Protein AF-A0A183DFH4-F1 (afdb_monomer)

Mean predicted aligned error: 12.63 Å

Radius of gyration: 21.5 Å; Cα contacts (8 Å, |Δi|>4): 103; chains: 1; bounding box: 37×57×55 Å

Structure (mmCIF, N/CA/C/O backbone):
data_AF-A0A183DFH4-F1
#
_entry.id   AF-A0A183DFH4-F1
#
loop_
_atom_site.group_PDB
_atom_site.id
_atom_site.type_symbol
_atom_site.label_atom_id
_atom_site.label_alt_id
_atom_site.label_comp_id
_atom_site.label_asym_id
_atom_site.label_entity_id
_atom_site.label_seq_id
_atom_site.pdbx_PDB_ins_code
_atom_site.Cartn_x
_atom_site.Cartn_y
_atom_site.Cartn_z
_atom_site.occupancy
_atom_site.B_iso_or_equiv
_atom_site.auth_seq_id
_atom_site.auth_comp_id
_atom_site.auth_asym_id
_atom_site.auth_atom_id
_atom_site.pdbx_PDB_model_num
ATOM 1 N N . MET A 1 1 ? -21.128 7.528 -13.779 1.00 50.25 1 MET A N 1
ATOM 2 C CA . MET A 1 1 ? -20.404 6.701 -12.788 1.00 50.25 1 MET A CA 1
ATOM 3 C C . MET A 1 1 ? -19.665 7.667 -11.880 1.00 50.25 1 MET A C 1
ATOM 5 O O . MET A 1 1 ? -19.019 8.556 -12.415 1.00 50.25 1 MET A O 1
ATOM 9 N N . GLY A 1 2 ? -19.874 7.606 -10.564 1.00 64.25 2 GLY A N 1
ATOM 10 C CA . GLY A 1 2 ? -19.290 8.585 -9.640 1.00 64.25 2 GLY A CA 1
ATOM 11 C C . GLY A 1 2 ? -17.823 8.266 -9.368 1.00 64.25 2 GLY A C 1
ATOM 12 O O . GLY A 1 2 ? -17.523 7.145 -8.965 1.00 64.25 2 GLY A O 1
ATOM 13 N N . GLY A 1 3 ? -16.929 9.222 -9.624 1.00 70.44 3 GLY A N 1
ATOM 14 C CA . GLY A 1 3 ? -15.569 9.197 -9.084 1.00 70.44 3 GLY A CA 1
ATOM 15 C C . GLY A 1 3 ? -15.601 9.493 -7.584 1.00 70.44 3 GLY A C 1
ATOM 16 O O . GLY A 1 3 ? -16.522 10.151 -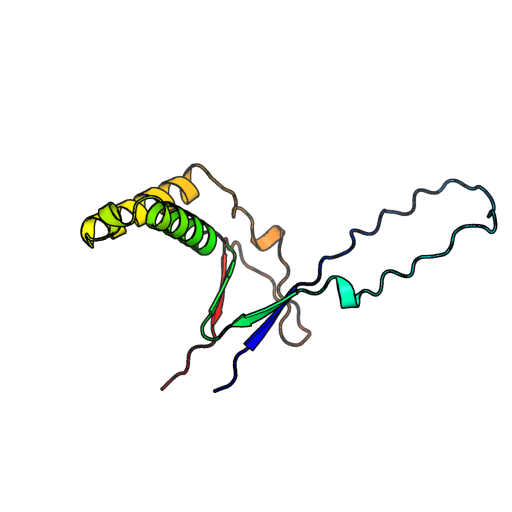7.102 1.00 70.44 3 GLY A O 1
ATOM 17 N N . TRP A 1 4 ? -14.630 8.967 -6.848 1.00 82.25 4 TRP A N 1
ATOM 18 C CA . TRP A 1 4 ? -14.535 9.101 -5.397 1.00 82.25 4 TRP A CA 1
ATOM 19 C C . TRP A 1 4 ? -13.393 10.061 -5.111 1.00 82.25 4 TRP A C 1
ATOM 21 O O . TRP A 1 4 ? -12.351 9.993 -5.763 1.00 82.25 4 TRP A O 1
ATOM 31 N N . ALA A 1 5 ? -13.591 10.974 -4.171 1.00 84.69 5 ALA A N 1
ATOM 32 C CA . ALA A 1 5 ? -12.564 11.926 -3.795 1.00 84.69 5 ALA A CA 1
ATOM 33 C C . ALA A 1 5 ? -11.799 11.416 -2.580 1.00 84.69 5 ALA A C 1
ATOM 35 O O . ALA A 1 5 ? -12.405 11.035 -1.581 1.00 84.69 5 ALA A O 1
ATOM 36 N N . VAL A 1 6 ? -10.475 11.446 -2.661 1.00 83.88 6 VAL A N 1
ATOM 37 C CA . VAL A 1 6 ? -9.609 11.351 -1.488 1.00 83.88 6 VAL A CA 1
ATOM 38 C C . VAL A 1 6 ? -9.108 12.752 -1.192 1.00 83.88 6 VAL A C 1
ATOM 40 O O . VAL A 1 6 ? -8.554 13.408 -2.075 1.00 83.88 6 VAL A O 1
ATOM 43 N N . VAL A 1 7 ? -9.349 13.207 0.032 1.00 85.75 7 VAL A N 1
ATOM 44 C CA . VAL A 1 7 ? -8.897 14.505 0.529 1.00 85.75 7 VAL A CA 1
ATOM 45 C C . VAL A 1 7 ? -7.758 14.250 1.500 1.00 85.75 7 VAL A C 1
ATOM 47 O O . VAL A 1 7 ? -7.902 13.468 2.439 1.00 85.75 7 VAL A O 1
ATOM 50 N N . PHE A 1 8 ? -6.620 14.883 1.254 1.00 85.44 8 PHE A N 1
ATOM 51 C CA . PHE A 1 8 ? -5.491 14.875 2.167 1.00 85.44 8 PHE A CA 1
ATOM 52 C C . PHE A 1 8 ? -5.511 16.172 2.959 1.00 85.44 8 PHE A C 1
ATOM 54 O O . PHE A 1 8 ? -5.534 17.253 2.371 1.00 85.44 8 PHE A O 1
ATOM 61 N N . HIS A 1 9 ? -5.484 16.036 4.278 1.00 83.75 9 HIS A N 1
ATOM 62 C CA . HIS A 1 9 ? -5.268 17.130 5.209 1.00 83.75 9 HIS A CA 1
ATOM 63 C C . HIS A 1 9 ? -3.848 16.980 5.751 1.00 83.75 9 HIS A C 1
ATOM 65 O O . HIS A 1 9 ? -3.507 15.925 6.290 1.00 83.75 9 HIS A O 1
ATOM 71 N N . GLU A 1 10 ? -3.007 17.992 5.567 1.00 77.06 10 GLU A N 1
ATOM 72 C CA . GLU A 1 10 ? -1.726 18.046 6.263 1.00 77.06 10 GLU A CA 1
ATOM 73 C C . GLU A 1 10 ? -2.010 18.464 7.708 1.00 77.06 10 GLU A C 1
ATOM 75 O O . GLU A 1 10 ? -2.574 19.525 7.963 1.00 77.06 10 GLU A O 1
ATOM 80 N N . GLU A 1 11 ? -1.724 17.584 8.664 1.00 65.81 11 GLU A N 1
ATOM 81 C CA . GLU A 1 11 ? -1.931 17.908 10.071 1.00 65.81 11 GLU A CA 1
ATOM 82 C C . GLU A 1 11 ? -0.829 18.887 10.507 1.00 65.81 11 GLU A C 1
ATOM 84 O O . GLU A 1 11 ? 0.352 18.524 10.558 1.00 65.81 11 GLU A O 1
ATOM 89 N N . GLU A 1 12 ? -1.190 20.138 10.817 1.00 58.03 12 GLU A N 1
ATOM 90 C CA . GLU A 1 12 ? -0.278 21.064 11.489 1.00 58.03 12 GLU A CA 1
ATOM 91 C C . GLU A 1 12 ? 0.102 20.459 12.842 1.00 58.03 12 GLU A C 1
ATOM 93 O O . GLU A 1 12 ? -0.670 20.468 13.802 1.00 58.03 12 GLU A O 1
ATOM 98 N N . ARG A 1 13 ? 1.315 19.908 12.920 1.00 55.47 13 ARG A N 1
ATOM 99 C CA . ARG A 1 13 ? 1.873 19.325 14.140 1.00 55.47 13 ARG A CA 1
ATOM 100 C C . ARG A 1 13 ? 1.946 20.403 15.223 1.00 55.47 13 ARG A C 1
ATOM 102 O O . ARG A 1 13 ? 2.914 21.160 15.291 1.00 55.47 13 ARG A O 1
ATOM 109 N N . THR A 1 14 ? 0.919 20.483 16.063 1.00 44.34 14 THR A N 1
ATOM 110 C CA . THR A 1 14 ? 0.813 21.499 17.109 1.00 44.34 14 THR A CA 1
ATOM 111 C C . THR A 1 14 ? 1.976 21.317 18.085 1.00 44.34 14 THR A C 1
ATOM 113 O O . THR A 1 14 ? 2.155 20.247 18.672 1.00 44.34 14 THR A O 1
ATOM 116 N N . GLN A 1 15 ? 2.823 22.340 18.223 1.00 37.00 15 GLN A N 1
ATOM 117 C CA . GLN A 1 15 ? 3.917 22.326 19.194 1.00 37.00 15 GLN A CA 1
ATOM 118 C C . GLN A 1 15 ? 3.341 22.190 20.617 1.00 37.00 15 GLN A C 1
ATOM 120 O O . GLN A 1 15 ? 2.336 22.835 20.924 1.00 37.00 15 GLN A O 1
ATOM 125 N N . PRO A 1 16 ? 3.945 21.384 21.511 1.00 37.50 16 PRO A N 1
ATOM 126 C CA . PRO A 1 16 ? 3.507 21.326 22.900 1.00 37.50 16 PRO A CA 1
ATOM 127 C C . PRO A 1 16 ? 3.718 22.689 23.588 1.00 37.50 16 PRO A C 1
ATOM 129 O O . PRO A 1 16 ? 4.702 23.376 23.292 1.00 37.50 16 PRO A O 1
ATOM 132 N N . PRO A 1 17 ? 2.839 23.088 24.528 1.00 42.06 17 PRO A N 1
ATOM 133 C CA . PRO A 1 17 ? 2.962 24.361 25.224 1.00 42.06 17 PRO A CA 1
ATOM 134 C C . PRO A 1 17 ? 4.182 24.308 26.145 1.00 42.06 17 PRO A C 1
ATOM 136 O O . PRO A 1 17 ? 4.140 23.742 27.238 1.00 42.06 17 PRO A O 1
ATOM 139 N N . THR A 1 18 ? 5.295 24.890 25.703 1.00 36.50 18 THR A N 1
ATOM 140 C CA . THR A 1 18 ? 6.446 25.100 26.582 1.00 36.50 18 THR A CA 1
ATOM 141 C C . THR A 1 18 ? 6.139 26.330 27.426 1.00 36.50 18 THR A C 1
ATOM 143 O O . THR A 1 18 ? 6.139 27.455 26.934 1.00 36.50 18 THR A O 1
ATOM 146 N N . ALA A 1 19 ? 5.807 26.105 28.696 1.00 45.66 19 ALA A N 1
ATOM 147 C CA . ALA A 1 19 ? 5.598 27.156 29.677 1.00 45.66 19 ALA A CA 1
ATOM 148 C C . ALA A 1 19 ? 6.878 27.991 29.853 1.00 45.66 19 ALA A C 1
ATOM 150 O O . ALA A 1 19 ? 7.888 27.484 30.336 1.00 45.66 19 ALA A O 1
ATOM 151 N N . SER A 1 20 ? 6.824 29.269 29.481 1.00 38.66 20 SER A N 1
ATOM 152 C CA . SER A 1 20 ? 7.751 30.310 29.935 1.00 38.66 20 SER A CA 1
ATOM 153 C C . SER A 1 20 ? 7.168 31.685 29.608 1.00 38.66 20 SER A C 1
ATOM 155 O O . SER A 1 20 ? 7.112 32.103 28.457 1.00 38.66 20 SER A O 1
ATOM 157 N N . SER A 1 21 ? 6.723 32.364 30.654 1.00 42.22 21 SER A N 1
ATOM 158 C CA . SER A 1 21 ? 6.114 33.689 30.709 1.00 42.22 21 SER A CA 1
ATOM 159 C C . SER A 1 21 ? 6.927 34.793 30.016 1.00 42.22 21 SER A C 1
ATOM 161 O O . SER A 1 21 ? 8.062 34.997 30.428 1.00 42.22 21 SER A O 1
ATOM 163 N N . VAL A 1 22 ? 6.328 35.558 29.087 1.00 37.44 22 VAL A N 1
ATOM 164 C CA . VAL A 1 22 ? 6.560 37.008 28.848 1.00 37.44 22 VAL A CA 1
ATOM 165 C C . VAL A 1 22 ? 5.309 37.604 28.162 1.00 37.44 22 VAL A C 1
ATOM 167 O O . VAL A 1 22 ? 4.743 36.988 27.266 1.00 37.44 22 VAL A O 1
ATOM 170 N N . GLU A 1 23 ? 4.866 38.776 28.625 1.00 34.97 23 GLU A N 1
ATOM 171 C CA . GLU A 1 23 ? 3.680 39.551 28.199 1.00 34.97 23 GLU A CA 1
ATOM 172 C C . GLU A 1 23 ? 3.699 40.057 26.728 1.00 34.97 23 GLU A C 1
ATOM 174 O O . GLU A 1 23 ? 4.768 40.102 26.113 1.00 34.97 23 GLU A O 1
ATOM 179 N N . PRO A 1 24 ? 2.538 40.438 26.137 1.00 41.56 24 PRO A N 1
ATOM 180 C CA . PRO A 1 24 ? 2.366 40.553 24.687 1.00 41.56 24 PRO A CA 1
ATOM 181 C C . PRO A 1 24 ? 2.812 41.911 24.117 1.00 41.56 24 PRO A C 1
ATOM 183 O O . PRO A 1 24 ? 2.520 42.967 24.673 1.00 41.56 24 PRO A O 1
ATOM 186 N N . SER A 1 25 ? 3.465 41.882 22.951 1.00 32.59 25 SER A N 1
ATOM 187 C CA . SER A 1 25 ? 3.728 43.060 22.103 1.00 32.59 25 SER A CA 1
ATOM 188 C C . SER A 1 25 ? 2.695 43.105 20.962 1.00 32.59 25 SER A C 1
ATOM 190 O O . SER A 1 25 ? 2.423 42.047 20.390 1.00 32.59 25 SER A O 1
ATOM 192 N N . PRO A 1 26 ? 2.099 44.261 20.607 1.00 46.47 26 PRO A N 1
ATOM 193 C CA . PRO A 1 26 ? 0.921 44.313 19.747 1.00 46.47 26 PRO A CA 1
ATOM 194 C C . PRO A 1 26 ? 1.290 44.563 18.281 1.00 46.47 26 PRO A C 1
ATOM 196 O O . PRO A 1 26 ? 0.770 45.493 17.700 1.00 46.47 26 PRO A O 1
ATOM 199 N N . ASP A 1 27 ? 2.180 43.777 17.677 1.00 37.50 27 ASP A N 1
ATOM 200 C CA . ASP A 1 27 ? 2.513 43.926 16.248 1.00 37.50 27 ASP A CA 1
ATOM 201 C C . ASP A 1 27 ? 2.896 42.571 15.644 1.00 37.50 27 ASP A C 1
ATOM 203 O O . ASP A 1 27 ? 4.026 42.315 15.229 1.00 37.50 27 ASP A O 1
ATOM 207 N N . THR A 1 28 ? 1.956 41.635 15.624 1.00 36.16 28 THR A N 1
ATOM 208 C CA . THR A 1 28 ? 2.052 40.496 14.711 1.00 36.16 28 THR A CA 1
ATOM 209 C C . THR A 1 28 ? 0.673 40.281 14.138 1.00 36.16 28 THR A C 1
ATOM 211 O O . THR A 1 28 ? -0.220 39.765 14.808 1.00 36.16 28 THR A O 1
ATOM 214 N N . GLU A 1 29 ? 0.502 40.744 12.902 1.00 37.12 29 GLU A N 1
ATOM 215 C CA . GLU A 1 29 ? -0.571 40.317 12.021 1.00 37.12 29 GLU A CA 1
ATOM 216 C C . GLU A 1 29 ? -0.613 38.789 12.081 1.00 37.12 29 GLU A C 1
ATOM 218 O O . GLU A 1 29 ? 0.264 38.098 11.560 1.00 37.12 29 GLU A O 1
ATOM 223 N N . GLN A 1 30 ? -1.596 38.260 12.812 1.00 38.97 30 GLN A N 1
ATOM 224 C CA . GLN A 1 30 ? -1.955 36.857 12.751 1.00 38.97 30 GLN A CA 1
ATOM 225 C C . GLN A 1 30 ? -2.427 36.624 11.323 1.00 38.97 30 GLN A C 1
ATOM 227 O O . GLN A 1 30 ? -3.588 36.850 10.985 1.00 38.97 30 GLN A O 1
ATOM 232 N N . MET A 1 31 ? -1.488 36.225 10.469 1.00 34.53 31 MET A N 1
ATOM 233 C CA . MET A 1 31 ? -1.779 35.598 9.199 1.00 34.53 31 MET A CA 1
ATOM 234 C C . MET A 1 31 ? -2.540 34.323 9.551 1.00 34.53 31 MET A C 1
ATOM 236 O O . MET A 1 31 ? -1.945 33.300 9.876 1.00 34.53 31 MET A O 1
ATOM 240 N N . MET A 1 32 ? -3.867 34.438 9.615 1.00 35.38 32 MET A N 1
ATOM 241 C CA . MET A 1 32 ? -4.769 33.308 9.750 1.00 35.38 32 MET A CA 1
ATOM 242 C C . MET A 1 32 ? -4.490 32.405 8.551 1.00 35.38 32 MET A C 1
ATOM 244 O O . MET A 1 32 ? -4.886 32.725 7.431 1.00 35.38 32 MET A O 1
ATOM 248 N N . SER A 1 33 ? -3.748 31.318 8.757 1.00 42.88 33 SER A N 1
ATOM 249 C CA . SER A 1 33 ? -3.697 30.234 7.787 1.00 42.88 33 SER A CA 1
ATOM 250 C C . SER A 1 33 ? -5.103 29.645 7.734 1.00 42.88 33 SER A C 1
ATOM 252 O O . SER A 1 33 ? -5.604 29.105 8.718 1.00 42.88 33 SER A O 1
ATOM 254 N N . ASN A 1 34 ? -5.789 29.831 6.605 1.00 48.75 34 ASN A N 1
ATOM 255 C CA . ASN A 1 34 ? -7.080 29.200 6.380 1.00 48.75 34 ASN A CA 1
ATOM 256 C C . ASN A 1 34 ? -6.818 27.687 6.221 1.00 48.75 34 ASN A C 1
ATOM 258 O O . ASN A 1 34 ? -6.105 27.307 5.291 1.00 48.75 34 ASN A O 1
ATOM 262 N N . PRO A 1 35 ? -7.346 26.806 7.091 1.00 53.31 35 PRO A N 1
ATOM 263 C CA . PRO A 1 35 ? -7.073 25.363 7.031 1.00 53.31 35 PRO A CA 1
ATOM 264 C C . PRO A 1 35 ? -7.583 24.699 5.739 1.00 53.31 35 PRO A C 1
ATOM 266 O O . PRO A 1 35 ? -7.219 23.567 5.430 1.00 53.31 35 PRO A O 1
ATOM 269 N N . GLU A 1 36 ? -8.402 25.407 4.959 1.00 53.69 36 GLU A N 1
ATOM 270 C CA . GLU A 1 36 ? -8.882 24.971 3.648 1.00 53.69 36 GLU A CA 1
ATOM 271 C C . GLU A 1 36 ? -7.779 24.998 2.568 1.00 53.69 36 GLU A C 1
ATOM 273 O O . GLU A 1 36 ? -7.820 24.181 1.646 1.00 53.69 36 GLU A O 1
ATOM 278 N N . ASP A 1 37 ? -6.752 25.851 2.705 1.00 54.72 37 ASP A N 1
ATOM 279 C CA . ASP A 1 37 ? -5.700 26.034 1.686 1.00 54.72 37 ASP A CA 1
ATOM 280 C C . ASP A 1 37 ? -4.633 24.920 1.673 1.00 54.72 37 ASP A C 1
ATOM 282 O O . ASP A 1 37 ? -3.862 24.815 0.720 1.00 54.72 37 ASP A O 1
ATOM 286 N N . GLN A 1 38 ? -4.588 24.054 2.692 1.00 56.03 38 GLN A N 1
ATOM 287 C CA . GLN A 1 38 ? -3.641 22.923 2.772 1.00 56.03 38 GLN A CA 1
ATOM 288 C C . GLN A 1 38 ? -4.261 21.582 2.352 1.00 56.03 38 GLN A C 1
ATOM 290 O O . GLN A 1 38 ? -3.671 20.517 2.543 1.00 56.03 38 GLN A O 1
ATOM 295 N N . THR A 1 39 ? -5.463 21.612 1.775 1.00 65.62 39 THR A N 1
ATOM 296 C CA . THR A 1 39 ? -6.158 20.398 1.347 1.00 65.62 39 THR A CA 1
ATOM 297 C C . THR A 1 39 ? -5.826 20.053 -0.101 1.00 65.62 39 THR A C 1
ATOM 299 O O . THR A 1 39 ? -5.998 20.860 -1.012 1.00 65.62 39 THR A O 1
ATOM 302 N N . SER A 1 40 ? -5.357 18.825 -0.346 1.00 78.38 40 SER A N 1
ATOM 303 C CA . SER A 1 40 ? -5.235 18.302 -1.713 1.00 78.38 40 SER A CA 1
ATOM 304 C C . SER A 1 40 ? -6.317 17.257 -1.971 1.00 78.38 40 SER A C 1
ATOM 306 O O . SER A 1 40 ? -6.496 16.320 -1.198 1.00 78.38 40 SER A O 1
ATOM 308 N N . MET A 1 41 ? -7.079 17.437 -3.052 1.00 80.56 41 MET A N 1
ATOM 309 C CA . MET A 1 41 ? -8.196 16.567 -3.427 1.00 80.56 41 MET A CA 1
ATOM 310 C C . MET A 1 41 ? -7.860 15.811 -4.710 1.00 80.56 41 MET A C 1
ATOM 312 O O . MET A 1 41 ? -7.569 16.415 -5.742 1.00 80.56 41 MET A O 1
ATOM 316 N N . ILE A 1 42 ? -7.936 14.482 -4.666 1.00 83.38 42 ILE A N 1
ATOM 317 C CA . ILE A 1 42 ? -7.668 13.615 -5.817 1.00 83.38 42 ILE A CA 1
ATOM 318 C C . ILE A 1 42 ? -8.910 12.782 -6.124 1.00 83.38 42 ILE A C 1
ATOM 320 O O . ILE A 1 42 ? -9.403 12.046 -5.270 1.00 83.38 42 ILE A O 1
ATOM 324 N N . ILE A 1 43 ? -9.397 12.865 -7.365 1.00 82.00 43 ILE A N 1
ATOM 325 C CA . ILE A 1 43 ? -10.498 12.027 -7.851 1.00 82.00 43 ILE A CA 1
ATOM 326 C C . ILE A 1 43 ? -9.942 10.694 -8.355 1.00 82.00 43 ILE A C 1
ATOM 328 O O . ILE A 1 43 ? -9.118 10.652 -9.269 1.00 82.00 43 ILE A O 1
ATOM 332 N N . MET A 1 44 ? -10.425 9.595 -7.781 1.00 81.12 44 MET A N 1
ATOM 333 C CA . MET A 1 44 ? -10.047 8.228 -8.130 1.00 81.12 44 MET A CA 1
ATOM 334 C C . MET A 1 44 ? -11.274 7.398 -8.500 1.00 81.12 44 MET A C 1
ATOM 336 O O . MET A 1 44 ? -12.368 7.594 -7.977 1.00 81.12 44 MET A O 1
ATOM 340 N N . ASN A 1 45 ? -11.084 6.443 -9.413 1.00 80.38 45 ASN A N 1
ATOM 341 C CA . ASN A 1 45 ? -12.190 5.649 -9.953 1.00 80.38 45 ASN A CA 1
ATOM 342 C C . ASN A 1 45 ? -12.210 4.192 -9.485 1.00 80.38 45 ASN A 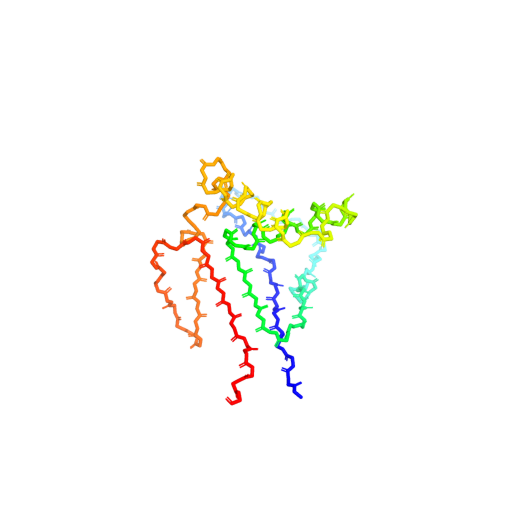C 1
ATOM 344 O O . ASN A 1 45 ? -13.280 3.601 -9.499 1.00 80.38 45 ASN A O 1
ATOM 348 N N . ASN A 1 46 ? -11.075 3.608 -9.081 1.00 83.31 46 ASN A N 1
ATOM 349 C CA . ASN A 1 46 ? -10.976 2.154 -8.895 1.00 83.31 46 ASN A CA 1
ATOM 350 C C . ASN A 1 46 ? -10.534 1.752 -7.494 1.00 83.31 46 ASN A C 1
ATOM 352 O O . ASN A 1 46 ? -11.241 1.034 -6.800 1.00 83.31 46 ASN A O 1
ATOM 356 N N . TYR A 1 47 ? -9.340 2.156 -7.083 1.00 87.19 47 TYR A N 1
ATOM 357 C CA . TYR A 1 47 ? -8.814 1.812 -5.775 1.00 87.19 47 TYR A CA 1
ATOM 358 C C . TYR A 1 47 ? -7.776 2.834 -5.344 1.00 87.19 47 TYR A C 1
ATOM 360 O O . TYR A 1 47 ? -7.141 3.484 -6.175 1.00 87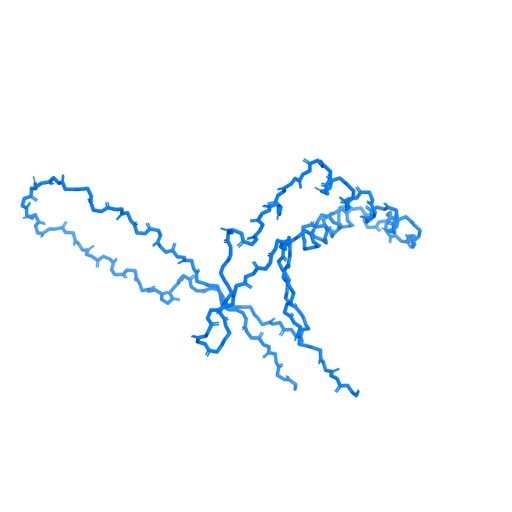.19 47 TYR A O 1
ATOM 368 N N . PHE A 1 48 ? -7.607 2.931 -4.037 1.00 88.75 48 PHE A N 1
ATOM 369 C CA . PHE A 1 48 ? -6.548 3.668 -3.376 1.00 88.75 48 PHE A CA 1
ATOM 370 C C . PHE A 1 48 ? -5.845 2.708 -2.421 1.00 88.75 48 PHE A C 1
ATOM 372 O O . PHE A 1 48 ? -6.505 1.915 -1.756 1.00 88.75 48 PHE A O 1
ATOM 379 N N . GLY A 1 49 ? -4.519 2.737 -2.364 1.00 90.25 49 GLY A N 1
ATOM 380 C CA . GLY A 1 49 ? -3.761 1.817 -1.526 1.00 90.25 49 GLY A CA 1
ATOM 381 C C . GLY A 1 49 ? -2.563 2.486 -0.881 1.00 90.25 49 GLY A C 1
ATOM 382 O O . GLY A 1 49 ? -1.882 3.293 -1.510 1.00 90.25 49 GLY A O 1
ATOM 383 N N . ILE A 1 50 ? -2.292 2.104 0.363 1.00 91.25 50 ILE A N 1
ATOM 384 C CA . ILE A 1 50 ? -1.090 2.461 1.113 1.00 91.25 50 ILE A CA 1
ATOM 385 C C . ILE A 1 50 ? -0.397 1.189 1.596 1.00 91.25 50 ILE A C 1
ATOM 387 O O . ILE A 1 50 ? -1.049 0.185 1.879 1.00 91.25 50 ILE A O 1
ATOM 391 N N . GLY A 1 51 ? 0.928 1.231 1.718 1.00 91.38 51 GLY A N 1
ATOM 392 C CA . GLY A 1 51 ? 1.720 0.123 2.249 1.00 91.38 51 GLY A CA 1
ATOM 393 C C . GLY A 1 51 ? 2.680 -0.501 1.246 1.00 91.38 51 GLY A C 1
ATOM 394 O O . GLY A 1 51 ? 3.024 0.102 0.229 1.00 91.38 51 GLY A O 1
ATOM 395 N N . ILE A 1 52 ? 3.134 -1.716 1.562 1.00 88.31 52 ILE A N 1
ATOM 396 C CA . ILE A 1 52 ? 4.243 -2.360 0.845 1.00 88.31 52 ILE A CA 1
ATOM 397 C C . ILE A 1 52 ? 3.947 -2.576 -0.643 1.00 88.31 52 ILE A C 1
ATOM 399 O O . ILE A 1 52 ? 4.823 -2.361 -1.476 1.00 88.31 52 ILE A O 1
ATOM 403 N N . ASP A 1 53 ? 2.711 -2.939 -0.993 1.00 88.19 53 ASP A N 1
ATOM 404 C CA . ASP A 1 53 ? 2.320 -3.140 -2.391 1.00 88.19 53 ASP A CA 1
ATOM 405 C C . ASP A 1 53 ? 2.365 -1.826 -3.188 1.00 88.19 53 ASP A C 1
ATOM 407 O O . ASP A 1 53 ? 2.863 -1.804 -4.313 1.00 88.19 53 ASP A O 1
ATOM 411 N N . ALA A 1 54 ? 1.963 -0.708 -2.574 1.00 89.94 54 ALA A N 1
ATOM 412 C CA . ALA A 1 54 ? 2.046 0.613 -3.192 1.00 89.94 54 ALA A CA 1
ATOM 413 C C . ALA A 1 54 ? 3.506 1.046 -3.433 1.00 89.94 54 ALA A C 1
ATOM 415 O O . ALA A 1 54 ? 3.818 1.569 -4.5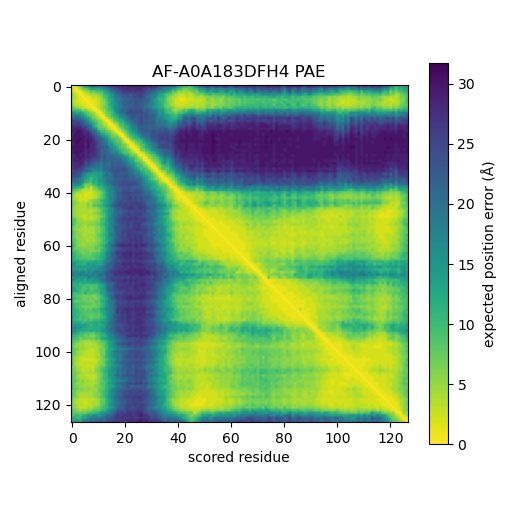02 1.00 89.94 54 ALA A O 1
ATOM 416 N N . ASP A 1 55 ? 4.419 0.772 -2.493 1.00 87.75 55 ASP A N 1
ATOM 417 C CA . ASP A 1 55 ? 5.859 1.056 -2.642 1.00 87.75 55 ASP A CA 1
ATOM 418 C C . ASP A 1 55 ? 6.491 0.199 -3.759 1.00 87.75 55 ASP A C 1
ATOM 420 O O . ASP A 1 55 ? 7.241 0.695 -4.607 1.00 87.75 55 ASP A O 1
ATOM 424 N N . VAL A 1 56 ? 6.128 -1.088 -3.836 1.00 88.44 56 VAL A N 1
ATOM 425 C CA . VAL A 1 56 ? 6.553 -1.973 -4.934 1.00 88.44 56 VAL A CA 1
ATOM 426 C C . VAL A 1 56 ? 6.014 -1.476 -6.276 1.00 88.44 56 VAL A C 1
ATOM 428 O O . VAL A 1 56 ? 6.781 -1.389 -7.240 1.00 88.44 56 VAL A O 1
ATOM 431 N N . CYS A 1 57 ? 4.733 -1.105 -6.345 1.00 88.69 57 CYS A N 1
ATOM 432 C CA . CYS A 1 57 ? 4.110 -0.549 -7.545 1.00 88.69 57 CYS A CA 1
ATOM 433 C C . CYS A 1 57 ? 4.799 0.741 -8.002 1.00 88.69 57 CYS A C 1
ATOM 435 O O . CYS A 1 57 ? 5.111 0.872 -9.187 1.00 88.69 57 CYS A O 1
ATOM 437 N N . LEU A 1 58 ? 5.099 1.658 -7.078 1.00 87.56 58 LEU A N 1
ATOM 438 C CA . LEU A 1 58 ? 5.794 2.911 -7.368 1.00 87.56 58 LEU A CA 1
ATOM 439 C C . LEU A 1 58 ? 7.196 2.655 -7.934 1.00 87.56 58 LEU A C 1
ATOM 441 O O . LEU A 1 58 ? 7.565 3.191 -8.979 1.00 87.56 58 LEU A O 1
ATOM 445 N N . GLN A 1 59 ? 7.977 1.782 -7.295 1.00 87.06 59 GLN A N 1
ATOM 446 C CA . GLN A 1 59 ? 9.306 1.424 -7.790 1.00 87.06 59 GLN A CA 1
ATOM 447 C C . GLN A 1 59 ? 9.275 0.700 -9.139 1.00 87.06 59 GLN A C 1
ATOM 449 O O . GLN A 1 59 ? 10.169 0.895 -9.968 1.00 87.06 59 GLN A O 1
ATOM 454 N N . PHE A 1 60 ? 8.284 -0.161 -9.358 1.00 87.38 60 PHE A N 1
ATOM 455 C CA . PHE A 1 60 ? 8.100 -0.839 -10.634 1.00 87.38 60 PHE A CA 1
ATOM 456 C C . PHE A 1 60 ? 7.757 0.164 -11.740 1.00 87.38 60 PHE A C 1
ATOM 458 O O . PHE A 1 60 ? 8.365 0.117 -12.809 1.00 87.38 60 PHE A O 1
ATOM 465 N N . HIS A 1 61 ? 6.848 1.100 -11.464 1.00 87.75 61 HIS A N 1
ATOM 466 C CA . HIS A 1 61 ? 6.470 2.175 -12.376 1.00 87.75 61 HIS A CA 1
ATOM 467 C C . HIS A 1 61 ? 7.675 3.046 -12.754 1.00 87.75 61 HIS A C 1
ATOM 469 O O . HIS A 1 61 ? 7.987 3.158 -13.935 1.00 87.75 61 HIS A O 1
ATOM 475 N N . ASN A 1 62 ? 8.438 3.530 -11.770 1.00 87.06 62 ASN A N 1
ATOM 476 C CA . ASN A 1 62 ? 9.625 4.358 -12.009 1.00 87.06 62 ASN A CA 1
ATOM 477 C C . ASN A 1 62 ? 10.688 3.636 -12.856 1.00 87.06 62 ASN A C 1
ATOM 479 O O . ASN A 1 62 ? 11.273 4.225 -13.763 1.00 87.06 62 ASN A O 1
ATOM 483 N N . ARG A 1 63 ? 10.941 2.342 -12.595 1.00 84.31 63 ARG A N 1
ATOM 484 C CA . ARG A 1 63 ? 11.888 1.554 -13.409 1.00 84.31 63 ARG A CA 1
ATOM 485 C C . ARG A 1 63 ? 11.388 1.334 -14.832 1.00 84.31 63 ARG A C 1
ATOM 487 O O . ARG A 1 63 ? 12.198 1.310 -15.756 1.00 84.31 63 ARG A O 1
ATOM 494 N N . ARG A 1 64 ? 10.081 1.137 -15.001 1.00 85.38 64 ARG A N 1
ATOM 495 C CA . ARG A 1 64 ? 9.466 0.978 -16.317 1.00 85.38 64 ARG A CA 1
ATOM 496 C C . ARG A 1 64 ? 9.577 2.254 -17.131 1.00 85.38 64 ARG A C 1
ATOM 498 O O . ARG A 1 64 ? 9.972 2.187 -18.288 1.00 85.38 64 ARG A O 1
ATOM 505 N N . ASP A 1 65 ? 9.277 3.387 -16.517 1.00 86.31 65 ASP A N 1
ATOM 506 C CA . ASP A 1 65 ? 9.304 4.682 -17.185 1.00 86.31 65 ASP A CA 1
ATOM 507 C C . ASP A 1 65 ? 10.741 5.097 -17.555 1.00 86.31 65 ASP A C 1
ATOM 509 O O . ASP A 1 65 ? 10.953 5.701 -18.603 1.00 86.31 65 ASP A O 1
ATOM 513 N N . ALA A 1 66 ? 11.748 4.681 -16.775 1.00 86.00 66 ALA A N 1
ATOM 514 C CA . ALA A 1 66 ? 13.163 4.889 -17.098 1.00 86.00 66 ALA A CA 1
ATOM 515 C C . ALA A 1 66 ? 13.709 3.982 -18.224 1.00 86.00 66 ALA A C 1
ATOM 517 O O . ALA A 1 66 ? 14.701 4.328 -18.865 1.00 86.00 66 ALA A O 1
ATOM 518 N N . ASN A 1 67 ? 13.114 2.805 -18.454 1.00 82.44 67 ASN A N 1
ATOM 519 C CA . ASN A 1 67 ? 13.575 1.830 -19.453 1.00 82.44 67 ASN A CA 1
ATOM 520 C C . ASN A 1 67 ? 12.408 1.130 -20.172 1.00 82.44 67 ASN A C 1
ATOM 522 O O . ASN A 1 67 ? 12.283 -0.099 -20.080 1.00 82.44 67 ASN A O 1
ATOM 526 N N . PRO A 1 68 ? 11.551 1.859 -20.903 1.00 80.38 68 PRO A N 1
ATOM 527 C CA . PRO A 1 68 ? 10.332 1.303 -21.487 1.00 80.38 68 PRO A CA 1
ATOM 528 C C . PRO A 1 68 ? 10.601 0.110 -22.419 1.00 80.38 68 PRO A C 1
ATOM 530 O O . PRO A 1 68 ? 9.824 -0.848 -22.439 1.00 80.38 68 PRO A O 1
ATOM 533 N N . GLU A 1 69 ? 11.739 0.094 -23.121 1.00 80.25 69 GLU A N 1
ATOM 534 C CA . GLU A 1 69 ? 12.138 -0.984 -24.032 1.00 80.25 69 GLU A CA 1
ATOM 535 C C . GLU A 1 69 ? 12.302 -2.349 -23.338 1.00 80.25 69 GLU A C 1
ATOM 537 O O . GLU A 1 69 ? 11.985 -3.394 -23.919 1.00 80.25 69 GLU A O 1
ATOM 542 N N . LYS A 1 70 ? 12.731 -2.354 -22.069 1.00 72.38 70 LYS A N 1
ATOM 543 C CA . LYS A 1 70 ? 12.980 -3.581 -21.291 1.00 72.38 70 LYS A CA 1
ATOM 544 C C . LYS A 1 70 ? 11.695 -4.201 -20.744 1.00 72.38 70 LYS A C 1
ATOM 546 O O . LYS A 1 70 ? 11.671 -5.395 -20.456 1.00 72.38 70 LYS A O 1
ATOM 551 N N . PHE A 1 71 ? 10.618 -3.422 -20.644 1.00 73.94 71 PHE A N 1
ATOM 552 C CA . PHE A 1 71 ? 9.343 -3.855 -20.062 1.00 73.94 71 PHE A CA 1
ATOM 553 C C . PHE A 1 71 ? 8.326 -4.357 -21.098 1.00 73.94 71 PHE A C 1
ATOM 555 O O . PHE A 1 71 ? 7.155 -4.590 -20.787 1.00 73.94 71 PHE A O 1
ATOM 562 N N . SER A 1 72 ? 8.773 -4.586 -22.332 1.00 72.25 72 SER A N 1
ATOM 563 C CA . SER A 1 72 ? 7.979 -5.214 -23.394 1.00 72.25 72 SER A CA 1
ATOM 564 C C . SER A 1 72 ? 7.741 -6.716 -23.155 1.00 72.25 72 SER A C 1
ATOM 566 O O . SER A 1 72 ? 6.750 -7.279 -23.626 1.00 72.25 72 SER A O 1
ATOM 568 N N . SER A 1 73 ? 8.611 -7.377 -22.380 1.00 83.38 73 SER A N 1
ATOM 569 C CA . SER A 1 73 ? 8.517 -8.812 -22.093 1.00 83.38 73 SER A CA 1
ATOM 570 C C . SER A 1 73 ? 7.735 -9.111 -20.812 1.00 83.38 73 SER A C 1
ATOM 572 O O . SER A 1 73 ? 8.093 -8.682 -19.715 1.00 83.38 73 SER A O 1
ATOM 574 N N . ARG A 1 74 ? 6.700 -9.956 -20.929 1.00 81.69 74 ARG A N 1
ATOM 575 C CA . ARG A 1 74 ? 5.867 -10.400 -19.793 1.00 81.69 74 ARG A CA 1
ATOM 576 C C . ARG A 1 74 ? 6.663 -11.136 -18.713 1.00 81.69 74 ARG A C 1
ATOM 578 O O . ARG A 1 74 ? 6.361 -10.982 -17.531 1.00 81.69 74 ARG A O 1
ATOM 585 N N . LEU A 1 75 ? 7.652 -11.940 -19.105 1.00 84.25 75 LEU A N 1
ATOM 586 C CA . LEU A 1 75 ? 8.472 -12.696 -18.156 1.00 84.25 75 LEU A CA 1
ATOM 587 C C . LEU A 1 75 ? 9.402 -11.760 -17.382 1.00 84.25 75 LEU A C 1
ATOM 589 O O . LEU A 1 75 ? 9.469 -11.837 -16.160 1.00 84.25 75 LEU A O 1
ATOM 593 N N . PHE A 1 76 ? 10.038 -10.823 -18.089 1.00 82.69 76 PHE A N 1
ATOM 594 C CA . PHE A 1 76 ? 10.904 -9.824 -17.473 1.00 82.69 76 PHE A CA 1
ATOM 595 C C . PHE A 1 76 ? 10.135 -8.955 -16.472 1.00 82.69 76 PHE A C 1
ATOM 597 O O . PHE A 1 76 ? 10.598 -8.764 -15.350 1.00 82.69 76 PHE A O 1
ATOM 604 N N . ASN A 1 77 ? 8.920 -8.523 -16.827 1.00 85.25 77 ASN A N 1
ATOM 605 C CA . ASN A 1 77 ? 8.062 -7.737 -15.938 1.00 85.25 77 ASN A CA 1
ATOM 606 C C . ASN A 1 77 ? 7.757 -8.479 -14.634 1.00 85.25 77 ASN A C 1
ATOM 608 O O . ASN A 1 77 ? 7.915 -7.912 -13.554 1.00 85.25 77 ASN A O 1
ATOM 612 N N . LYS A 1 78 ? 7.385 -9.763 -14.719 1.00 85.81 78 LYS A N 1
ATOM 613 C CA . LYS A 1 78 ? 7.139 -10.590 -13.529 1.00 85.81 78 LYS A CA 1
ATOM 614 C C . LYS A 1 78 ? 8.395 -10.734 -12.672 1.00 85.81 78 LYS A C 1
ATOM 616 O O . LYS A 1 78 ? 8.322 -10.547 -11.462 1.00 85.81 78 LYS A O 1
ATOM 621 N N . THR A 1 79 ? 9.546 -11.022 -13.280 1.00 88.00 79 THR A N 1
ATOM 622 C CA . THR A 1 79 ? 10.812 -11.165 -12.547 1.00 88.00 79 THR A CA 1
ATOM 623 C C . THR A 1 79 ? 11.214 -9.871 -11.846 1.00 88.00 79 THR A C 1
ATOM 625 O O . THR A 1 79 ? 11.631 -9.917 -10.691 1.00 88.00 79 THR A O 1
ATOM 628 N N . GLN A 1 80 ? 11.066 -8.716 -12.502 1.00 85.31 80 GLN A N 1
ATOM 629 C CA . GLN A 1 80 ? 11.358 -7.429 -11.871 1.00 85.31 80 GLN A CA 1
ATOM 630 C C . GLN A 1 80 ? 10.414 -7.153 -10.702 1.00 85.31 80 GLN A C 1
ATOM 632 O O . GLN A 1 80 ? 10.892 -6.790 -9.633 1.00 85.31 80 GLN A O 1
ATOM 637 N N . TYR A 1 81 ? 9.109 -7.390 -10.857 1.00 86.50 81 TYR A N 1
ATOM 638 C CA . TYR A 1 81 ? 8.150 -7.203 -9.765 1.00 86.50 81 TYR A CA 1
ATOM 639 C C . TYR A 1 81 ? 8.500 -8.069 -8.547 1.00 86.50 81 TYR A C 1
ATOM 641 O O . TYR A 1 81 ? 8.584 -7.566 -7.430 1.00 86.50 81 TYR A O 1
ATOM 649 N N . VAL A 1 82 ? 8.810 -9.352 -8.771 1.00 89.31 82 VAL A N 1
ATOM 650 C CA . VAL A 1 82 ? 9.241 -10.275 -7.707 1.00 89.31 82 VAL A CA 1
ATOM 651 C C . VAL A 1 82 ? 10.532 -9.795 -7.046 1.00 89.31 82 VAL A C 1
ATOM 653 O O . VAL A 1 82 ? 10.624 -9.793 -5.822 1.00 89.31 82 VAL A O 1
ATOM 656 N N . LYS A 1 83 ? 11.523 -9.353 -7.829 1.00 88.81 83 LYS A N 1
ATOM 657 C CA . LYS A 1 83 ? 12.801 -8.860 -7.300 1.00 88.81 83 LYS A CA 1
ATOM 658 C C . LYS A 1 83 ? 12.613 -7.628 -6.413 1.00 88.81 83 LYS A C 1
ATOM 660 O O . LYS A 1 83 ? 13.207 -7.562 -5.341 1.00 88.81 83 LYS A O 1
ATOM 665 N N . ILE A 1 84 ? 11.784 -6.678 -6.844 1.00 87.25 84 ILE A N 1
ATOM 666 C CA . ILE A 1 84 ? 11.474 -5.458 -6.087 1.00 87.25 84 ILE A CA 1
ATOM 667 C C . ILE A 1 84 ? 10.713 -5.813 -4.811 1.00 87.25 84 ILE A C 1
ATOM 669 O O . ILE A 1 84 ? 11.098 -5.364 -3.736 1.00 87.25 84 ILE A O 1
ATOM 673 N N . GLY A 1 85 ? 9.693 -6.669 -4.909 1.00 86.19 85 GLY A N 1
ATOM 674 C CA . GLY A 1 85 ? 8.931 -7.139 -3.752 1.00 86.19 85 GLY A CA 1
ATOM 675 C C . GLY A 1 85 ? 9.814 -7.819 -2.706 1.00 86.19 85 GLY A C 1
ATOM 676 O O . GLY A 1 85 ? 9.724 -7.498 -1.523 1.00 86.19 85 GLY A O 1
ATOM 677 N N . LEU A 1 86 ? 10.731 -8.691 -3.135 1.00 87.81 86 LEU A N 1
ATOM 678 C CA . LEU A 1 86 ? 11.676 -9.352 -2.235 1.00 87.81 86 LEU A CA 1
ATOM 679 C C . LEU A 1 86 ? 12.662 -8.349 -1.613 1.00 87.81 86 LEU A C 1
ATOM 681 O O . LEU A 1 86 ? 12.938 -8.412 -0.418 1.00 87.81 86 LEU A O 1
ATOM 685 N N . GLN A 1 87 ? 13.160 -7.384 -2.390 1.00 86.94 87 GLN A N 1
ATOM 686 C CA . GLN A 1 87 ? 14.029 -6.330 -1.864 1.00 86.94 87 GLN A CA 1
ATOM 687 C C . GLN A 1 87 ? 13.326 -5.513 -0.768 1.00 86.94 87 GLN A C 1
ATOM 689 O O . GLN A 1 87 ? 13.901 -5.295 0.299 1.00 86.94 87 GLN A O 1
ATOM 694 N N . LYS A 1 88 ? 12.070 -5.117 -0.994 1.00 84.38 88 LYS A N 1
ATOM 695 C CA . LYS A 1 88 ? 11.263 -4.376 -0.017 1.00 84.38 88 LYS A CA 1
ATOM 696 C C . LYS A 1 88 ? 10.971 -5.190 1.236 1.00 84.38 88 LYS A C 1
ATOM 698 O O . LYS A 1 88 ? 11.259 -4.743 2.339 1.00 84.38 88 LYS A O 1
ATOM 703 N N . ALA A 1 89 ? 10.494 -6.420 1.078 1.00 81.44 89 ALA A N 1
ATOM 704 C CA . ALA A 1 89 ? 10.129 -7.258 2.215 1.00 81.44 89 ALA A CA 1
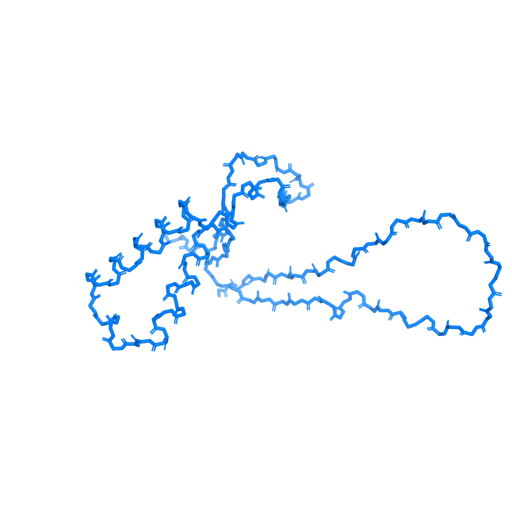ATOM 705 C C . ALA A 1 89 ? 11.323 -7.572 3.138 1.00 81.44 89 ALA A C 1
ATOM 707 O O . ALA A 1 89 ? 11.180 -7.592 4.362 1.00 81.44 89 ALA A O 1
ATOM 708 N N . PHE A 1 90 ? 12.509 -7.809 2.567 1.00 79.44 90 PHE A N 1
ATOM 709 C CA . PHE A 1 90 ? 13.663 -8.275 3.339 1.00 79.44 90 PHE A CA 1
ATOM 710 C C . PHE A 1 90 ? 14.639 -7.165 3.747 1.00 79.44 90 PHE A C 1
ATOM 712 O O . PHE A 1 90 ? 15.199 -7.248 4.842 1.00 79.44 90 PHE A O 1
ATOM 719 N N . PHE A 1 91 ? 14.829 -6.132 2.921 1.00 78.31 91 PHE A N 1
ATOM 720 C CA . PHE A 1 91 ? 15.869 -5.116 3.131 1.00 78.31 91 PHE A CA 1
ATOM 721 C C . PHE A 1 91 ? 15.299 -3.726 3.426 1.00 78.31 91 PHE A C 1
ATOM 723 O O . PHE A 1 91 ? 15.766 -3.053 4.343 1.00 78.31 91 PHE A O 1
ATOM 730 N N . GLU A 1 92 ? 14.269 -3.298 2.698 1.00 75.12 92 GLU A N 1
ATOM 731 C CA . GLU A 1 92 ? 13.682 -1.958 2.823 1.00 75.12 92 GLU A CA 1
ATOM 732 C C . GLU A 1 92 ? 12.334 -2.017 3.548 1.00 75.12 92 GLU A C 1
ATOM 734 O O . GLU A 1 92 ? 11.264 -1.969 2.949 1.00 75.12 92 GLU A O 1
ATOM 739 N N . ARG A 1 93 ? 12.397 -2.087 4.879 1.00 76.38 93 ARG A N 1
ATOM 740 C CA . ARG A 1 93 ? 11.236 -2.186 5.779 1.00 76.38 93 ARG A CA 1
ATOM 741 C C . ARG A 1 93 ? 10.475 -0.862 5.972 1.00 76.38 93 ARG A C 1
ATOM 743 O O . ARG A 1 93 ? 10.049 -0.546 7.081 1.00 76.38 93 ARG A O 1
ATOM 750 N N . THR A 1 94 ? 10.295 -0.084 4.908 1.00 76.50 94 THR A N 1
ATOM 751 C CA . THR A 1 94 ? 9.609 1.225 4.902 1.00 76.50 94 THR A CA 1
ATOM 752 C C . THR A 1 94 ? 8.187 1.136 5.466 1.00 76.50 94 THR A C 1
ATOM 754 O O . THR A 1 94 ? 7.769 1.958 6.287 1.00 76.50 94 THR A O 1
ATOM 757 N N . CYS A 1 95 ? 7.460 0.079 5.104 1.00 81.44 95 CYS A N 1
ATOM 758 C CA . CYS A 1 95 ? 6.077 -0.167 5.521 1.00 81.44 95 CYS A CA 1
ATOM 759 C C . CYS A 1 95 ? 5.935 -1.019 6.795 1.00 81.44 95 CYS A C 1
ATOM 761 O O . CYS A 1 95 ? 4.810 -1.290 7.212 1.00 81.44 95 CYS A O 1
ATOM 763 N N . LYS A 1 96 ? 7.040 -1.402 7.448 1.00 84.81 96 LYS A N 1
ATOM 764 C CA . LYS A 1 96 ? 6.989 -2.201 8.679 1.00 84.81 96 LYS A CA 1
ATOM 765 C C . LYS A 1 96 ? 6.243 -1.446 9.776 1.00 84.81 96 LYS A C 1
ATOM 767 O O . LYS A 1 96 ? 6.427 -0.241 9.934 1.00 84.81 96 LYS A O 1
ATOM 772 N N . ASP A 1 97 ? 5.421 -2.174 10.529 1.00 89.81 97 ASP A N 1
ATOM 773 C CA . ASP A 1 97 ? 4.613 -1.622 11.617 1.00 89.81 97 ASP A CA 1
ATOM 774 C C . ASP A 1 97 ? 3.656 -0.505 11.140 1.00 89.81 97 ASP A C 1
ATOM 776 O O . ASP A 1 97 ? 3.363 0.421 11.893 1.00 89.81 97 ASP A O 1
ATOM 780 N N . LEU A 1 98 ? 3.166 -0.567 9.887 1.00 90.12 98 LEU A N 1
ATOM 781 C CA . LEU A 1 98 ? 2.224 0.426 9.345 1.00 90.12 98 LEU A CA 1
ATOM 782 C C . LEU A 1 98 ? 1.028 0.641 10.274 1.00 90.12 98 LEU A C 1
ATOM 784 O O . LEU A 1 98 ? 0.687 1.782 10.547 1.00 90.12 98 LEU A O 1
ATOM 788 N N . TRP A 1 99 ? 0.470 -0.438 10.817 1.00 91.38 99 TRP A N 1
ATOM 789 C CA . TRP A 1 99 ? -0.636 -0.417 11.776 1.00 91.38 99 TRP A CA 1
ATOM 790 C C . TRP A 1 99 ? -0.392 0.411 13.051 1.00 91.38 99 TRP A C 1
ATOM 792 O O . TRP A 1 99 ? -1.352 0.810 13.692 1.00 91.38 99 TRP A O 1
ATOM 802 N N . LYS A 1 100 ? 0.865 0.693 13.428 1.00 92.06 100 LYS A N 1
ATOM 803 C CA . LYS A 1 100 ? 1.199 1.579 14.565 1.00 92.06 100 LYS A CA 1
ATOM 804 C C . LYS A 1 100 ? 1.266 3.057 14.184 1.00 92.06 100 LYS A C 1
ATOM 806 O O . LYS A 1 100 ? 1.455 3.903 15.050 1.00 92.06 100 LYS A O 1
ATOM 811 N N . ARG A 1 101 ? 1.245 3.349 12.885 1.00 89.88 101 ARG A N 1
ATOM 812 C CA . ARG A 1 101 ? 1.451 4.685 12.307 1.00 89.88 101 ARG A CA 1
ATOM 813 C C . ARG A 1 101 ? 0.197 5.229 11.636 1.00 89.88 101 ARG A C 1
ATOM 815 O O . ARG A 1 101 ? 0.233 6.348 11.145 1.00 89.88 101 ARG A O 1
ATOM 822 N N . VAL A 1 102 ? -0.857 4.422 11.551 1.00 91.81 102 VAL A N 1
ATOM 823 C CA . VAL A 1 102 ? -2.111 4.792 10.904 1.00 91.81 102 VAL A CA 1
ATOM 824 C C . VAL A 1 102 ? -3.266 4.420 11.814 1.00 91.81 102 VAL A C 1
ATOM 826 O O . VAL A 1 102 ? -3.259 3.358 12.434 1.00 91.81 102 VAL A O 1
ATOM 829 N N . GLU A 1 103 ? -4.261 5.290 11.847 1.00 93.00 103 GLU A N 1
ATOM 830 C CA . GLU A 1 103 ? -5.542 5.050 12.490 1.00 93.00 103 GLU A CA 1
ATOM 831 C C . GLU A 1 103 ? -6.597 4.941 11.394 1.00 93.00 103 GLU A C 1
ATOM 833 O O . GLU A 1 103 ? -6.577 5.696 10.420 1.00 93.00 103 GLU A O 1
ATOM 838 N N . LEU A 1 104 ? -7.477 3.948 11.508 1.00 93.38 104 LEU A N 1
ATOM 839 C CA . LEU A 1 104 ? -8.558 3.747 10.554 1.00 93.38 104 LEU A CA 1
ATOM 840 C C . LEU A 1 104 ? -9.878 4.058 11.239 1.00 93.38 104 LEU A C 1
ATOM 842 O O . LEU A 1 104 ? -10.278 3.360 12.166 1.00 93.38 104 LEU A O 1
ATOM 846 N N . GLU A 1 105 ? -10.575 5.060 10.729 1.00 94.19 105 GLU A N 1
ATOM 847 C CA . GLU A 1 105 ? -11.941 5.374 1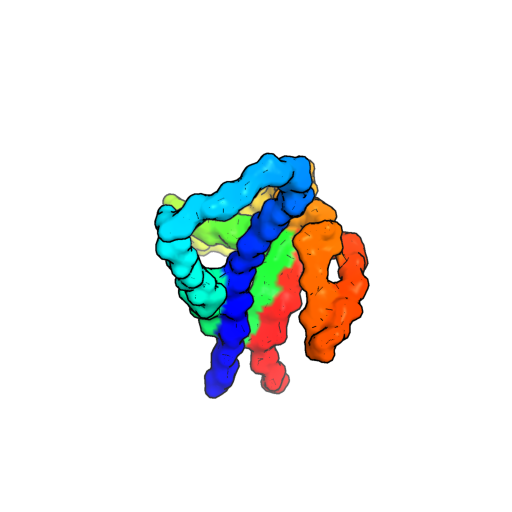1.114 1.00 94.19 105 GLU A CA 1
ATOM 848 C C . GLU A 1 105 ? -12.873 5.144 9.923 1.00 94.19 105 GLU A C 1
ATOM 850 O O . GLU A 1 105 ? -12.564 5.527 8.793 1.00 94.19 105 GLU A O 1
ATOM 855 N N . VAL A 1 106 ? -14.011 4.495 10.167 1.00 93.31 106 VAL A N 1
ATOM 856 C CA . VAL A 1 106 ? -15.065 4.297 9.167 1.00 93.31 1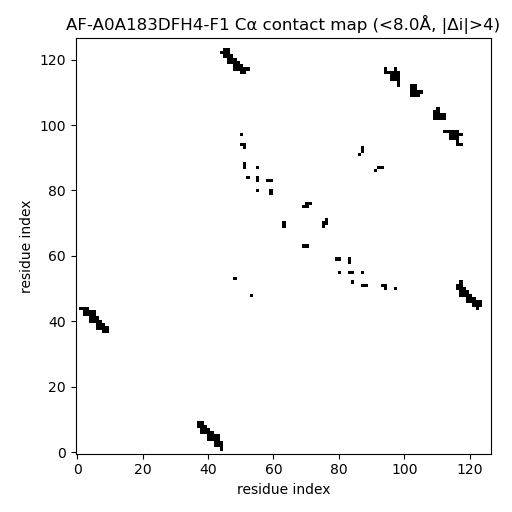06 VAL A CA 1
ATOM 857 C C . VAL A 1 106 ? -16.390 4.716 9.785 1.00 93.31 106 VAL A C 1
ATOM 859 O O . VAL A 1 106 ? -16.774 4.193 10.830 1.00 93.31 106 VAL A O 1
ATOM 862 N N . ASP A 1 107 ? -17.075 5.664 9.145 1.00 92.88 107 ASP A N 1
ATOM 863 C CA . ASP A 1 107 ? -18.375 6.196 9.575 1.00 92.88 107 ASP A CA 1
ATOM 864 C C . ASP A 1 107 ? -18.403 6.660 11.048 1.00 92.88 107 ASP A C 1
ATOM 866 O O . ASP A 1 107 ? -19.341 6.361 11.789 1.00 92.88 107 ASP A O 1
ATOM 870 N N . GLY A 1 108 ? -17.362 7.365 11.509 1.00 93.31 108 GLY A N 1
ATOM 871 C CA . GLY A 1 108 ? -17.279 7.838 12.898 1.00 93.31 108 GLY A CA 1
ATOM 872 C C . GLY A 1 108 ? -16.737 6.807 13.892 1.00 93.31 108 GLY A C 1
ATOM 873 O O . GLY A 1 108 ? -16.692 7.072 15.094 1.00 93.31 108 GLY A O 1
ATOM 874 N N . LYS A 1 109 ? -16.387 5.596 13.437 1.00 95.00 109 LYS A N 1
ATOM 875 C CA . LYS A 1 109 ? -15.967 4.492 14.303 1.00 95.00 109 LYS A CA 1
ATOM 876 C C . LYS A 1 109 ? -14.517 4.099 14.053 1.00 95.00 109 LYS A C 1
ATOM 878 O O . LYS A 1 109 ? -14.177 3.618 12.972 1.00 95.00 109 LYS A O 1
ATOM 883 N N . LEU A 1 110 ? -13.694 4.208 15.095 1.00 94.31 110 LEU A N 1
ATOM 884 C CA . LEU A 1 110 ? -12.317 3.723 15.080 1.00 94.31 110 LEU A CA 1
ATOM 885 C C . LEU A 1 110 ? -12.281 2.190 14.958 1.00 94.31 110 LEU A C 1
ATOM 887 O O . LEU A 1 110 ? -12.986 1.470 15.674 1.00 94.31 110 LEU A O 1
ATOM 891 N N . ILE A 1 111 ? -11.453 1.694 14.045 1.00 94.88 111 ILE A N 1
ATOM 892 C CA . ILE A 1 111 ? -11.216 0.277 13.787 1.00 94.88 111 ILE A CA 1
ATOM 893 C C . ILE A 1 111 ? -9.810 -0.072 14.268 1.00 94.88 111 ILE A C 1
ATOM 895 O O . ILE A 1 111 ? -8.822 0.470 13.775 1.00 94.88 111 ILE A O 1
ATOM 899 N N . GLU A 1 112 ? -9.713 -1.032 15.190 1.00 93.56 112 GLU A N 1
ATOM 900 C CA . GLU A 1 112 ? -8.420 -1.590 15.583 1.00 93.56 112 GLU A CA 1
ATOM 901 C C . GLU A 1 112 ? -7.803 -2.377 14.424 1.00 93.56 112 GLU A C 1
ATOM 903 O O . GLU A 1 112 ? -8.386 -3.332 13.899 1.00 93.56 112 GLU A O 1
ATOM 908 N N . LEU A 1 113 ? -6.602 -1.967 14.022 1.00 93.12 113 LEU A N 1
ATOM 909 C CA . LEU A 1 113 ? -5.875 -2.601 12.934 1.00 93.12 113 LEU A CA 1
ATOM 910 C C . LEU A 1 113 ? -5.041 -3.780 13.460 1.00 93.12 113 LEU A C 1
ATOM 912 O O . LEU A 1 113 ? -4.301 -3.621 14.433 1.00 93.12 113 LEU A O 1
ATOM 916 N N . PRO A 1 114 ? -5.089 -4.958 12.806 1.00 92.44 114 PRO A N 1
ATOM 917 C CA . PRO A 1 114 ? -4.141 -6.031 13.087 1.00 92.44 114 PRO A CA 1
ATOM 918 C C . PRO A 1 114 ? -2.731 -5.636 12.622 1.00 92.44 114 PRO A C 1
ATOM 920 O O . PRO A 1 114 ? -2.535 -4.558 12.068 1.00 92.44 114 PRO A O 1
ATOM 923 N N . CYS A 1 115 ? -1.741 -6.520 12.792 1.00 91.44 115 CYS A N 1
ATOM 924 C CA . CYS A 1 115 ? -0.354 -6.300 12.358 1.00 91.44 115 CYS A CA 1
ATOM 925 C C . CYS A 1 115 ? -0.190 -6.258 10.821 1.00 91.44 115 CYS A C 1
ATOM 927 O O . CYS A 1 115 ? 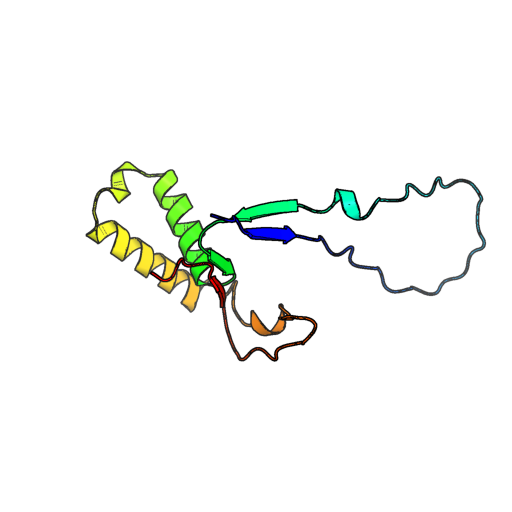0.474 -7.111 10.233 1.00 91.44 115 CYS A O 1
ATOM 929 N N . ILE A 1 116 ? -0.815 -5.283 10.166 1.00 92.06 116 ILE A N 1
ATOM 930 C CA . ILE A 1 116 ? -0.844 -5.104 8.718 1.00 92.06 116 ILE A CA 1
ATOM 931 C C . ILE A 1 116 ? 0.282 -4.186 8.250 1.00 92.06 116 ILE A C 1
ATOM 933 O O . ILE A 1 116 ? 0.740 -3.294 8.969 1.00 92.06 116 ILE A O 1
ATOM 937 N N . GLU A 1 117 ? 0.695 -4.391 7.001 1.00 90.44 117 GLU A N 1
ATOM 938 C CA . GLU A 1 117 ? 1.708 -3.582 6.309 1.00 90.44 117 GLU A CA 1
ATOM 939 C C . GLU A 1 117 ? 1.137 -2.842 5.088 1.00 90.44 117 GLU A C 1
ATOM 941 O O . GLU A 1 117 ? 1.880 -2.202 4.340 1.00 90.44 117 GLU A O 1
ATOM 946 N N . GLY A 1 118 ? -0.183 -2.913 4.883 1.00 92.00 118 GLY A N 1
ATOM 947 C CA . GLY A 1 118 ? -0.885 -2.183 3.836 1.00 92.00 118 GLY A CA 1
ATOM 948 C C . GLY A 1 118 ? -2.401 -2.188 4.001 1.00 92.00 118 GLY A C 1
ATOM 949 O O . GLY A 1 118 ? -2.965 -3.096 4.609 1.00 92.00 118 GLY A O 1
ATOM 950 N N . ILE A 1 119 ? -3.038 -1.158 3.448 1.00 92.75 119 ILE A N 1
ATOM 951 C CA . ILE A 1 119 ? -4.489 -0.963 3.391 1.00 92.75 119 ILE A CA 1
ATOM 952 C C . ILE A 1 119 ? -4.847 -0.638 1.943 1.00 92.75 119 ILE A C 1
ATOM 954 O O . ILE A 1 119 ? -4.169 0.165 1.305 1.00 92.75 119 ILE A O 1
ATOM 958 N N . VAL A 1 120 ? -5.919 -1.242 1.430 1.00 91.62 120 VAL A N 1
ATOM 959 C CA . VAL A 1 120 ? -6.461 -0.931 0.104 1.00 91.62 120 VAL A CA 1
ATOM 960 C C . VAL A 1 120 ? -7.948 -0.633 0.232 1.00 91.62 120 VAL A C 1
ATOM 962 O O . VAL A 1 120 ? -8.719 -1.455 0.721 1.00 91.62 120 VAL A O 1
ATOM 965 N N . VAL A 1 121 ? -8.340 0.545 -0.236 1.00 89.62 121 VAL A N 1
ATOM 966 C CA . VAL A 1 121 ? -9.723 0.985 -0.389 1.00 89.62 121 VAL A CA 1
ATOM 967 C C . VAL A 1 121 ? -10.144 0.702 -1.823 1.00 89.62 121 VAL A C 1
ATOM 969 O O . VAL A 1 121 ? -9.506 1.158 -2.771 1.00 89.62 121 VAL A O 1
ATOM 972 N N . LEU A 1 122 ? -11.210 -0.075 -1.987 1.00 88.62 122 LEU A N 1
ATOM 973 C CA . LEU A 1 122 ? -11.688 -0.535 -3.286 1.00 88.62 122 LEU A CA 1
ATOM 974 C C . LEU A 1 122 ? -13.025 0.125 -3.625 1.00 88.62 122 LEU A C 1
ATOM 976 O O . LEU A 1 122 ? -13.988 0.012 -2.874 1.00 88.62 122 LEU A O 1
ATOM 980 N N . ASN A 1 123 ? -13.092 0.711 -4.813 1.00 82.88 123 ASN A N 1
ATOM 981 C CA . ASN A 1 123 ? -14.309 1.098 -5.511 1.00 82.88 123 ASN A CA 1
ATOM 982 C C . ASN A 1 123 ? -14.377 0.344 -6.848 1.00 82.88 123 ASN A C 1
ATOM 984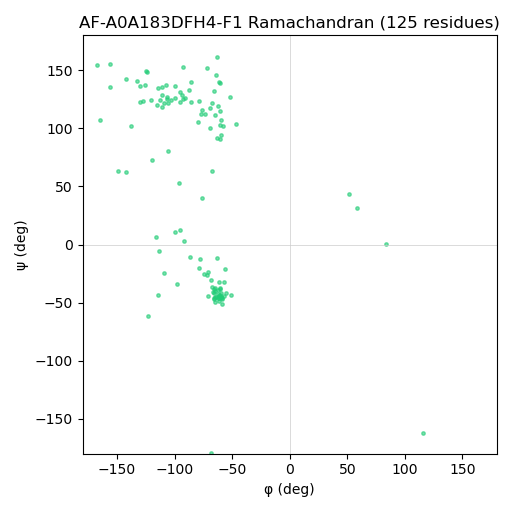 O O . ASN A 1 123 ? -14.138 0.890 -7.924 1.00 82.88 123 ASN A O 1
ATOM 988 N N . LEU A 1 124 ? -14.653 -0.954 -6.781 1.00 78.38 124 LEU A N 1
ATOM 989 C CA . LEU A 1 124 ? -14.875 -1.749 -7.983 1.00 78.38 124 LEU A CA 1
ATOM 990 C C . LEU A 1 124 ? -16.372 -1.795 -8.280 1.00 78.38 124 LEU A C 1
ATOM 992 O O . LEU A 1 124 ? -17.165 -2.172 -7.416 1.00 78.38 124 LEU A O 1
ATOM 996 N N . LEU A 1 125 ? -16.747 -1.473 -9.520 1.00 64.38 125 LEU A N 1
ATOM 997 C CA . LEU A 1 125 ? -18.073 -1.786 -10.048 1.00 64.38 125 LEU A CA 1
ATOM 998 C C . LEU A 1 125 ? -18.248 -3.304 -10.000 1.00 64.38 125 LEU A C 1
ATOM 1000 O O . LEU A 1 125 ? -17.626 -4.033 -10.774 1.00 64.38 125 LEU A O 1
ATOM 1004 N N . ARG A 1 126 ? -19.068 -3.788 -9.068 1.00 59.38 126 ARG A N 1
ATOM 1005 C CA . ARG A 1 126 ? -19.539 -5.169 -9.122 1.00 59.38 126 ARG A CA 1
ATOM 1006 C C . ARG A 1 126 ? -20.636 -5.227 -10.184 1.00 59.38 126 ARG A C 1
ATOM 1008 O O . ARG A 1 126 ? -21.668 -4.584 -10.009 1.00 59.38 126 ARG A O 1
ATOM 1015 N N . TYR A 1 127 ? -20.357 -5.919 -11.286 1.00 57.72 127 TYR A N 1
ATOM 1016 C CA . TYR A 1 127 ? -21.371 -6.363 -12.246 1.00 57.72 127 TYR A CA 1
ATOM 1017 C C . TYR A 1 127 ? -21.981 -7.681 -11.778 1.00 57.72 127 TYR A C 1
ATOM 1019 O O . TYR A 1 127 ? -21.225 -8.488 -11.184 1.00 57.72 127 TYR A O 1
#

Organism: NCBI:txid637853

Secondary structure (DSSP, 8-state):
---EEEEEE----PPP------PPPS--------GGGGEEEEEESSEEEEEHHHHHHHHHHHHHHH-GGGGG-HHHHHHHHHHHHHHHHHT--TTTTGGGT--EEETTEEE---S-SEEEEE-----

pLDDT: mean 75.55, std 18.87, range [32.59, 95.0]

Foldseek 3Di:
DDWDKDKDQDDPPDDPDDDDDDDDDPDDDPPPPDSVVRIDIDTHAWKDKDFLVVVLVVVLVVVCVVCVVQCPDPVSSVVSSVVSSVCCVPPVVVQAQVQVVDWDDDPNRTDRDDRDGMDMDGDDPDD

Solvent-accessible surface area (backbone atoms only — not comparable to full-atom values): 8230 Å² total; per-residue (Å²): 134,85,65,44,76,50,74,44,74,73,76,78,80,76,75,76,88,77,88,75,93,79,84,89,76,98,82,69,85,77,77,75,76,60,79,73,78,60,53,49,77,46,80,44,69,49,66,50,65,47,33,50,68,45,54,39,50,50,54,48,49,55,53,36,73,74,38,56,82,67,55,74,41,71,67,53,45,53,54,50,51,53,52,47,45,51,44,34,74,74,72,49,63,80,32,62,66,35,43,81,76,54,83,50,68,57,97,92,39,80,49,89,67,63,102,37,40,58,53,74,51,77,49,70,88,81,128

Sequence (127 aa):
MGGWAVVFHEEERTQPPTASSVEPSPDTEQMMSNPEDQTSMIIMNNYFGIGIDADVCLQFHNRRDANPEKFSSRLFNKTQYVKIGLQKAFFERTCKDLWKRVELEVDGKLIELPCIEGIVVLNLLRY

InterPro domains:
  IPR000756 Diacylglycerol kinase, accessory domain [PF00609] (43-127)
  IPR000756 Diacylglycerol kinase, accessory domain [SM00045] (43-127)
  IPR016064 NAD kinase/diacylglycerol kinase-like domain superfamily [SSF111331] (38-124)
  IPR037607 Diacylglycerol kinase [PTHR11255] (4-127)